Protein AF-A0ABC8LZC1-F1 (afdb_monomer)

Sequence (116 aa):
MNYGGPVSISAYGDTNLIPHPVQQALSSTGVGLHHVPAGVKDASDKKILVDMLLWAVDNPAPANFMLISVDRDFSNALHQLSMRRYTILLAQPPRASAPLVAAAKNVWPSIWWSSY

Solvent-accessible surface area (backbone atoms only — not comparable to full-atom values): 7280 Å² total; per-residue (Å²): 133,90,84,82,78,94,85,87,51,74,49,70,32,42,54,87,81,46,57,66,72,57,52,51,53,42,50,73,73,64,37,44,77,44,74,32,70,82,86,53,85,64,50,46,58,52,49,52,52,52,51,54,53,55,52,46,71,81,48,63,65,83,42,77,48,76,49,77,58,88,67,66,84,52,42,64,60,50,46,55,42,43,77,61,57,32,46,40,34,35,41,43,66,91,80,68,58,72,69,51,61,72,58,34,82,48,73,50,77,74,91,74,77,84,80,131

Foldseek 3Di:
DDDDDDDAAEDFEACVPPDPVVVVVCVVVRYHYHHDDPPDPCRRVVVVLVVVVVVCVVPAPPEEDEDEDQDCVCLVVLQVVVVSNYAYEYEYEPPHDPSVVVSHPDYDHDPDDDDD

Organism: Eruca vesicaria subsp. sativa (NCBI:txid29727)

InterPro domains:
  IPR021139 NYN domain [PF01936] (4-106)
  IPR024768 Meiosis regulator and mRNA stability factor 1 [PTHR14379] (1-110)

Mean predicted aligned error: 9.13 Å

Nearest PDB structures (foldseek):
  6fdl-assembly2_B  TM=9.371E-01  e=3.483E-07  Homo sapiens
  5yaa-assembly4_D  TM=9.361E-01  e=6.723E-07  Mus musculus
  6fdl-assembly1_A  TM=9.220E-01  e=3.050E-05  Homo sapiens
  8stw-assembly1_F  TM=6.820E-01  e=7.648E-02  Homo sapiens
  7mfj-assembly1_BBB  TM=6.888E-01  e=2.051E-01  Tetranychus urticae

Structure (mmCIF, N/CA/C/O backbone):
data_AF-A0ABC8LZC1-F1
#
_entry.id   AF-A0ABC8LZC1-F1
#
loop_
_atom_site.group_PDB
_atom_site.id
_atom_site.type_symbol
_atom_site.label_atom_id
_atom_site.label_alt_id
_atom_site.label_comp_id
_atom_site.label_asym_id
_atom_site.label_entity_id
_atom_site.label_seq_id
_atom_site.pdbx_PDB_ins_code
_atom_site.Cartn_x
_atom_site.Cartn_y
_atom_site.Cartn_z
_atom_site.occupancy
_atom_site.B_iso_or_equiv
_atom_site.auth_seq_id
_atom_site.auth_comp_id
_atom_site.auth_asym_id
_atom_site.auth_atom_id
_atom_site.pdbx_PDB_model_num
ATOM 1 N N . MET A 1 1 ? 5.492 1.927 20.719 1.00 50.94 1 MET A N 1
ATOM 2 C CA . MET A 1 1 ? 4.172 1.755 20.076 1.00 50.94 1 MET A CA 1
ATOM 3 C C . MET A 1 1 ? 3.865 0.265 20.071 1.00 50.94 1 MET A C 1
ATOM 5 O O . MET A 1 1 ? 4.626 -0.461 19.451 1.00 50.94 1 MET A O 1
ATOM 9 N N . ASN A 1 2 ? 2.838 -0.196 20.791 1.00 55.16 2 ASN A N 1
ATOM 10 C CA . ASN A 1 2 ? 2.448 -1.615 20.834 1.00 55.16 2 ASN A CA 1
ATOM 11 C C . ASN A 1 2 ? 1.324 -1.864 19.823 1.00 55.16 2 ASN A C 1
ATOM 13 O O . ASN A 1 2 ? 0.161 -1.982 20.200 1.00 55.16 2 ASN A O 1
ATOM 17 N N . TYR A 1 3 ? 1.662 -1.871 18.533 1.00 64.31 3 TYR A N 1
ATOM 18 C CA . TYR A 1 3 ? 0.749 -2.398 17.521 1.00 64.31 3 TYR A CA 1
ATOM 19 C C . TYR A 1 3 ? 0.833 -3.926 17.571 1.00 64.31 3 TYR A C 1
ATOM 21 O O . TYR A 1 3 ? 1.926 -4.478 17.477 1.00 64.31 3 TYR A O 1
ATOM 29 N N . GLY A 1 4 ? -0.299 -4.596 17.771 1.00 68.50 4 GLY A N 1
ATOM 30 C CA . GLY A 1 4 ? -0.398 -6.055 17.821 1.00 68.50 4 GLY A CA 1
ATOM 31 C C . GLY A 1 4 ? -1.504 -6.551 16.896 1.00 68.50 4 GLY A C 1
ATOM 32 O O . GLY A 1 4 ? -2.427 -5.800 16.587 1.00 68.50 4 GLY A O 1
ATOM 33 N N . GLY A 1 5 ? -1.400 -7.804 16.458 1.00 78.88 5 GLY A N 1
ATOM 34 C CA . GLY A 1 5 ? -2.338 -8.424 15.523 1.00 78.88 5 GLY A CA 1
ATOM 35 C C . GLY A 1 5 ? -1.669 -8.892 14.226 1.00 78.88 5 GLY A C 1
ATOM 36 O O . GLY A 1 5 ? -0.475 -8.656 14.025 1.00 78.88 5 GLY A O 1
ATOM 37 N N . PRO A 1 6 ? -2.420 -9.594 13.362 1.00 82.81 6 PRO A N 1
ATOM 38 C CA . PRO A 1 6 ? -1.919 -10.056 12.075 1.00 82.81 6 PRO A CA 1
ATOM 39 C C . PRO A 1 6 ? -1.526 -8.869 11.188 1.00 82.81 6 PRO A C 1
ATOM 41 O O . PRO A 1 6 ? -2.234 -7.865 11.115 1.00 82.81 6 PRO A O 1
ATOM 44 N N . VAL A 1 7 ? -0.388 -8.996 10.507 1.00 86.38 7 VAL A N 1
ATOM 45 C CA . VAL A 1 7 ? 0.126 -7.992 9.569 1.00 86.38 7 VAL A CA 1
ATOM 46 C C . VAL A 1 7 ? 0.026 -8.554 8.158 1.00 86.38 7 VAL A C 1
ATOM 48 O O . VAL A 1 7 ? 0.413 -9.692 7.910 1.00 86.38 7 VAL A O 1
ATOM 51 N N . SER A 1 8 ? -0.491 -7.751 7.232 1.00 89.56 8 SER A N 1
ATOM 52 C CA . SER A 1 8 ? -0.496 -8.046 5.797 1.00 89.56 8 SER A CA 1
ATOM 53 C C . SER A 1 8 ? 0.356 -7.007 5.078 1.00 89.56 8 SER A C 1
ATOM 55 O O . SER A 1 8 ? 0.184 -5.810 5.303 1.00 89.56 8 SER A O 1
ATOM 57 N N . ILE A 1 9 ? 1.288 -7.462 4.240 1.00 92.00 9 ILE A N 1
ATOM 58 C CA . ILE A 1 9 ? 2.191 -6.597 3.476 1.00 92.00 9 ILE A CA 1
ATOM 59 C C . ILE A 1 9 ? 2.003 -6.919 1.998 1.00 92.00 9 ILE A C 1
ATOM 61 O O . ILE A 1 9 ? 2.200 -8.060 1.587 1.00 92.00 9 ILE A O 1
ATOM 65 N N . SER A 1 10 ? 1.666 -5.904 1.206 1.00 92.44 10 SER A N 1
ATOM 66 C CA . SER A 1 10 ? 1.487 -6.028 -0.240 1.00 92.44 10 SER A CA 1
ATOM 67 C C . SER A 1 10 ? 2.318 -4.981 -0.971 1.00 92.44 10 SER A C 1
ATOM 69 O O . SER A 1 10 ? 2.354 -3.818 -0.566 1.00 92.44 10 SER A O 1
ATOM 71 N N . ALA A 1 11 ? 2.961 -5.390 -2.060 1.00 91.19 11 ALA A N 1
ATOM 72 C CA . ALA A 1 11 ? 3.688 -4.513 -2.967 1.00 91.19 11 ALA A CA 1
ATOM 73 C C . ALA A 1 11 ? 3.068 -4.577 -4.365 1.00 91.19 11 ALA A C 1
ATOM 75 O O . ALA A 1 11 ? 2.638 -5.636 -4.819 1.00 91.19 11 ALA A O 1
ATOM 76 N N . TYR A 1 12 ? 3.037 -3.434 -5.044 1.00 91.50 12 TYR A N 1
ATOM 77 C CA . TYR A 1 12 ? 2.341 -3.256 -6.315 1.00 91.50 12 TYR A CA 1
ATOM 78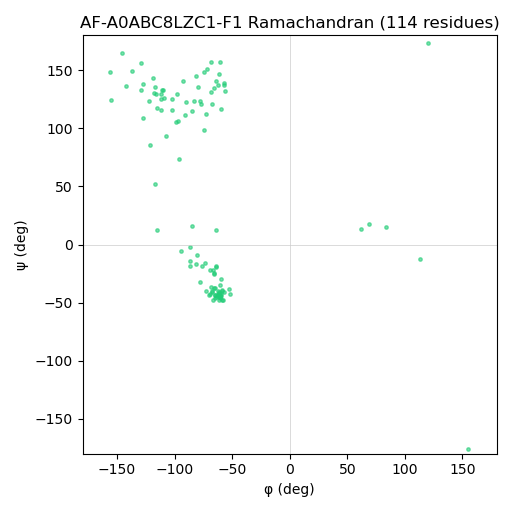 C C . TYR A 1 12 ? 3.293 -2.635 -7.324 1.00 91.50 12 TYR A C 1
ATOM 80 O O . TYR A 1 12 ? 3.961 -1.648 -7.019 1.00 91.50 12 TYR A O 1
ATOM 88 N N . GLY A 1 13 ? 3.339 -3.196 -8.526 1.00 88.88 13 GLY A N 1
ATOM 89 C CA . GLY A 1 13 ? 4.161 -2.670 -9.607 1.00 88.88 13 GLY A CA 1
ATOM 90 C C . GLY A 1 13 ? 4.533 -3.740 -10.616 1.00 88.88 13 GLY A C 1
ATOM 91 O O . GLY A 1 13 ? 4.102 -4.891 -10.522 1.00 88.88 13 GLY A O 1
ATOM 92 N N . ASP A 1 14 ? 5.345 -3.356 -11.591 1.00 89.06 14 ASP A N 1
ATOM 93 C CA . ASP A 1 14 ? 5.785 -4.282 -12.621 1.00 89.06 14 ASP A CA 1
ATOM 94 C C . ASP A 1 14 ? 6.834 -5.240 -12.048 1.00 89.06 14 ASP A C 1
ATOM 96 O O . ASP A 1 14 ? 8.018 -4.917 -11.931 1.00 89.06 14 ASP A O 1
ATOM 100 N N . THR A 1 15 ? 6.392 -6.441 -11.673 1.00 87.31 15 THR A N 1
ATOM 101 C CA . THR A 1 15 ? 7.289 -7.471 -11.137 1.00 87.31 15 THR A CA 1
ATOM 102 C C . THR A 1 15 ? 8.325 -7.941 -12.154 1.00 87.31 15 THR A C 1
ATOM 104 O O . THR A 1 15 ? 9.360 -8.446 -11.731 1.00 87.31 15 THR A O 1
ATOM 107 N N . ASN A 1 16 ? 8.134 -7.726 -13.463 1.00 87.81 16 ASN A N 1
ATOM 108 C CA . ASN A 1 16 ? 9.151 -8.068 -14.463 1.00 87.81 16 ASN A CA 1
ATOM 109 C C . ASN A 1 16 ? 10.405 -7.192 -14.325 1.00 87.81 16 ASN A C 1
ATOM 111 O O . ASN A 1 16 ? 11.483 -7.593 -14.759 1.00 87.81 16 ASN A O 1
ATOM 115 N N . LEU A 1 17 ? 10.284 -6.018 -13.695 1.00 87.19 17 LEU A N 1
ATOM 116 C CA . LEU A 1 17 ? 11.411 -5.131 -13.393 1.00 87.19 17 LEU A CA 1
ATOM 117 C C . LEU A 1 17 ? 12.185 -5.556 -12.135 1.00 87.19 17 LEU A C 1
ATOM 119 O O . LEU A 1 17 ? 13.245 -5.001 -11.846 1.00 87.19 17 LEU A O 1
ATOM 123 N N . ILE A 1 18 ? 11.677 -6.529 -11.375 1.00 85.56 18 ILE A N 1
ATOM 124 C CA . ILE A 1 18 ? 12.311 -7.035 -10.158 1.00 85.56 18 ILE A CA 1
ATOM 125 C C . ILE A 1 18 ? 13.092 -8.311 -10.510 1.00 85.56 18 ILE A C 1
ATOM 127 O O . ILE A 1 18 ? 12.518 -9.231 -11.092 1.00 85.56 18 ILE A O 1
ATOM 131 N N . PRO A 1 19 ? 14.376 -8.449 -10.131 1.00 88.00 19 PRO A N 1
ATOM 132 C CA . PRO A 1 19 ? 15.118 -9.686 -10.361 1.00 88.00 19 PRO A CA 1
ATOM 133 C C . PRO A 1 19 ? 14.436 -10.899 -9.714 1.00 88.00 19 PRO A C 1
ATOM 135 O O . PRO A 1 19 ? 13.998 -10.830 -8.565 1.00 88.00 19 PRO A O 1
ATOM 138 N N . HIS A 1 20 ? 14.402 -12.036 -10.412 1.00 88.00 20 HIS A N 1
ATOM 139 C CA . HIS A 1 20 ? 13.741 -13.258 -9.932 1.00 88.00 20 HIS A CA 1
ATOM 140 C C . HIS A 1 20 ? 14.168 -13.700 -8.514 1.00 88.00 20 HIS A C 1
ATOM 142 O O . HIS A 1 20 ? 13.286 -14.011 -7.712 1.00 88.00 20 HIS A O 1
ATOM 148 N N . PRO A 1 21 ? 15.464 -13.659 -8.127 1.00 84.56 21 PRO A N 1
ATOM 149 C CA . PRO A 1 21 ? 15.864 -14.001 -6.759 1.00 84.56 21 PRO A CA 1
ATOM 150 C C . PRO A 1 21 ? 15.235 -13.085 -5.699 1.00 84.56 21 PRO A C 1
ATOM 152 O O . PRO A 1 21 ? 14.881 -13.538 -4.614 1.00 84.56 21 PRO A O 1
ATOM 155 N N . VAL A 1 22 ? 15.048 -11.801 -6.022 1.00 83.31 22 VAL A N 1
ATOM 156 C CA . VAL A 1 22 ? 14.413 -10.820 -5.131 1.00 83.31 22 VAL A CA 1
ATOM 157 C C . VAL A 1 22 ? 12.907 -11.073 -5.049 1.00 83.31 22 VAL A C 1
ATOM 159 O O . VAL A 1 22 ? 12.348 -11.033 -3.958 1.00 83.31 22 VAL A O 1
ATOM 162 N N . GLN A 1 23 ? 12.252 -11.409 -6.165 1.00 84.62 23 GLN A N 1
ATOM 163 C CA . GLN A 1 23 ? 10.835 -11.794 -6.161 1.00 84.62 23 GLN A CA 1
ATOM 164 C C . GLN A 1 23 ? 10.581 -13.038 -5.297 1.00 84.62 23 GLN A C 1
ATOM 166 O O . GLN A 1 23 ? 9.632 -13.066 -4.511 1.00 84.62 23 GLN A O 1
ATOM 171 N N . GLN A 1 24 ? 11.446 -14.052 -5.405 1.00 85.19 24 GLN A N 1
ATOM 172 C CA . GLN A 1 24 ? 11.372 -15.260 -4.579 1.00 85.19 24 GLN A CA 1
ATOM 173 C C . GLN A 1 24 ? 11.587 -14.944 -3.098 1.00 85.19 24 GLN A C 1
ATOM 175 O O . GLN A 1 24 ? 10.817 -15.411 -2.261 1.00 85.19 24 GLN A O 1
ATOM 180 N N . ALA A 1 25 ? 12.585 -14.117 -2.777 1.00 84.12 25 ALA A N 1
ATOM 181 C CA . ALA A 1 25 ? 12.838 -13.685 -1.407 1.00 84.12 25 ALA A CA 1
ATOM 182 C C . ALA A 1 25 ? 11.622 -12.952 -0.813 1.00 84.12 25 ALA A C 1
ATOM 184 O O . ALA A 1 25 ? 11.169 -13.315 0.268 1.00 84.12 25 ALA A O 1
ATOM 185 N N . LEU A 1 26 ? 11.033 -11.997 -1.540 1.00 82.56 26 LEU A N 1
ATOM 186 C CA . LEU A 1 26 ? 9.826 -11.276 -1.111 1.00 82.56 26 LEU A CA 1
ATOM 187 C C . LEU A 1 26 ? 8.622 -12.211 -0.928 1.00 82.56 26 LEU A C 1
ATOM 189 O O . LEU A 1 26 ? 7.900 -12.115 0.060 1.00 82.56 26 LEU A O 1
ATOM 193 N N . SER A 1 27 ? 8.434 -13.164 -1.839 1.00 82.38 27 SER A N 1
ATOM 194 C CA . SER A 1 27 ? 7.349 -14.145 -1.717 1.00 82.38 27 SER A CA 1
ATOM 195 C C . SER A 1 27 ? 7.542 -15.044 -0.488 1.00 82.38 27 SER A C 1
ATOM 197 O O . SER A 1 27 ? 6.580 -15.365 0.206 1.00 82.38 27 SER A O 1
ATOM 199 N N . SER A 1 28 ? 8.790 -15.411 -0.171 1.00 86.12 28 SER A N 1
ATOM 200 C CA . SER A 1 28 ? 9.118 -16.261 0.983 1.00 86.12 28 SER A CA 1
ATOM 201 C C . SER A 1 28 ? 8.906 -15.583 2.340 1.00 86.12 28 SER A C 1
ATOM 203 O O . SER A 1 28 ? 8.711 -16.273 3.338 1.00 86.12 28 SER A O 1
ATOM 205 N N . THR A 1 29 ? 8.899 -14.246 2.392 1.00 86.62 29 THR A N 1
ATOM 206 C CA . THR A 1 29 ? 8.616 -13.487 3.621 1.00 86.62 29 THR A CA 1
ATOM 207 C C . THR A 1 29 ? 7.122 -13.244 3.846 1.00 86.62 29 THR A C 1
ATOM 209 O O . THR A 1 29 ? 6.751 -12.660 4.863 1.00 86.62 29 THR A O 1
ATOM 212 N N . GLY A 1 30 ? 6.261 -13.692 2.924 1.00 85.38 30 GLY A N 1
ATOM 213 C CA . GLY A 1 30 ? 4.817 -13.466 2.986 1.00 85.38 30 GLY A CA 1
ATOM 214 C C . GLY A 1 30 ? 4.373 -12.108 2.435 1.00 85.38 30 GLY A C 1
ATOM 215 O O . GLY A 1 30 ? 3.239 -11.703 2.684 1.00 85.38 30 GLY A O 1
ATOM 216 N N . VAL A 1 31 ? 5.233 -11.399 1.690 1.00 88.31 31 VAL A N 1
ATOM 217 C CA . VAL A 1 31 ? 4.841 -10.174 0.979 1.00 88.31 31 VAL A CA 1
ATOM 218 C C . VAL A 1 31 ? 4.064 -10.546 -0.284 1.00 88.31 31 VAL A C 1
ATOM 220 O O . VAL A 1 31 ? 4.582 -11.225 -1.170 1.00 88.31 31 VAL A O 1
ATOM 223 N N . GLY A 1 32 ? 2.825 -10.066 -0.393 1.00 89.88 32 GLY A N 1
ATOM 224 C CA . GLY A 1 32 ? 2.008 -10.227 -1.593 1.00 89.88 32 GLY A CA 1
ATOM 225 C C . GLY A 1 32 ? 2.517 -9.339 -2.727 1.00 89.88 32 GLY A C 1
ATOM 226 O O . GLY A 1 32 ? 2.423 -8.116 -2.647 1.00 89.88 32 GLY A O 1
ATOM 227 N N . LEU A 1 33 ? 3.059 -9.940 -3.788 1.00 89.88 33 LEU A N 1
ATOM 228 C CA . LEU A 1 33 ? 3.487 -9.220 -4.989 1.00 89.88 33 LEU A CA 1
ATOM 229 C C . LEU A 1 33 ? 2.341 -9.147 -6.002 1.00 89.88 33 LEU A C 1
ATOM 231 O O . LEU A 1 33 ? 1.963 -10.150 -6.605 1.00 89.88 33 LEU A O 1
ATOM 235 N N . HIS A 1 34 ? 1.807 -7.949 -6.218 1.00 91.38 34 HIS A N 1
ATOM 236 C CA . HIS A 1 34 ? 0.768 -7.688 -7.206 1.00 91.38 34 HIS A CA 1
ATOM 237 C C . HIS A 1 34 ? 1.393 -7.116 -8.477 1.00 91.38 34 HIS A C 1
ATOM 239 O O . HIS A 1 34 ? 1.790 -5.949 -8.524 1.00 91.38 34 HIS A O 1
ATOM 245 N N . HIS A 1 35 ? 1.465 -7.953 -9.514 1.00 88.81 35 HIS A N 1
ATOM 246 C CA . HIS A 1 35 ? 1.966 -7.546 -10.820 1.00 88.81 35 HIS A CA 1
ATOM 247 C C . HIS A 1 35 ? 1.022 -6.542 -11.487 1.00 88.81 35 HIS A C 1
ATOM 249 O O . HIS A 1 35 ? -0.146 -6.839 -11.746 1.00 88.81 35 HIS A O 1
ATOM 255 N N . VAL A 1 36 ? 1.555 -5.361 -11.788 1.00 88.25 36 VAL A N 1
ATOM 256 C CA . VAL A 1 36 ? 0.887 -4.310 -12.554 1.00 88.25 36 VAL A CA 1
ATOM 257 C C . VAL A 1 36 ? 1.826 -3.900 -13.692 1.00 88.25 36 VAL A C 1
ATOM 259 O O . VAL A 1 36 ? 2.855 -3.289 -13.406 1.00 88.25 36 VAL A O 1
ATOM 262 N N . PRO A 1 37 ? 1.516 -4.234 -14.960 1.00 82.88 37 PRO A N 1
ATOM 263 C CA . PRO A 1 37 ? 2.402 -3.961 -16.089 1.00 82.88 37 PRO A CA 1
ATOM 264 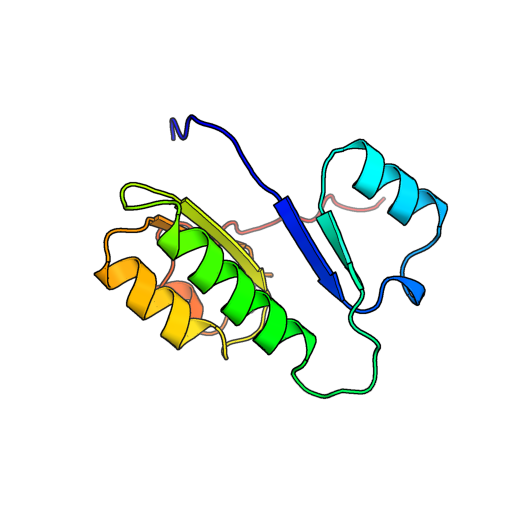C C . PRO A 1 37 ? 2.758 -2.477 -16.215 1.00 82.88 37 PRO A C 1
ATOM 266 O O . PRO A 1 37 ? 1.881 -1.609 -16.118 1.00 82.88 37 PRO A O 1
ATOM 269 N N . ALA A 1 38 ? 4.028 -2.180 -16.494 1.00 75.19 38 ALA A N 1
ATOM 270 C CA . ALA A 1 38 ? 4.443 -0.826 -16.825 1.00 75.19 38 ALA A CA 1
ATOM 271 C C . ALA A 1 38 ? 3.777 -0.360 -18.134 1.00 75.19 38 ALA A C 1
ATOM 273 O O . ALA A 1 38 ? 3.638 -1.120 -19.091 1.00 75.19 38 ALA A O 1
ATOM 274 N N . GLY A 1 39 ? 3.362 0.908 -18.183 1.00 74.06 39 GLY A N 1
ATOM 275 C CA . GLY A 1 39 ? 2.763 1.526 -19.375 1.00 74.06 39 GLY A CA 1
ATOM 276 C C . GLY A 1 39 ? 1.289 1.904 -19.235 1.00 74.06 39 GLY A C 1
ATOM 277 O O . GLY A 1 39 ? 0.793 2.696 -20.033 1.00 74.06 39 GLY A O 1
ATOM 278 N N . VAL A 1 40 ? 0.601 1.435 -18.189 1.00 76.12 40 VAL A N 1
ATOM 279 C CA . VAL A 1 40 ? -0.726 1.951 -17.830 1.00 76.12 40 VAL A CA 1
ATOM 280 C C . VAL A 1 40 ? -0.570 2.987 -16.725 1.00 76.12 40 VAL A C 1
ATOM 282 O O . VAL A 1 40 ? -0.294 2.655 -15.572 1.00 76.12 40 VAL A O 1
ATOM 285 N N . LYS A 1 41 ? -0.741 4.260 -17.089 1.00 77.88 41 LYS A N 1
ATOM 286 C CA . LYS A 1 41 ? -0.645 5.376 -16.146 1.00 77.88 41 LYS A CA 1
ATOM 287 C C . LYS A 1 41 ? -1.627 5.181 -14.976 1.00 77.88 41 LYS A C 1
ATOM 289 O O . LYS A 1 41 ? -2.803 4.867 -15.187 1.00 77.88 41 LYS A O 1
ATOM 294 N N . ASP A 1 42 ? -1.129 5.355 -13.756 1.00 82.25 42 ASP A N 1
ATOM 295 C CA . ASP A 1 42 ? -1.877 5.283 -12.492 1.00 82.25 42 ASP A CA 1
ATOM 296 C C . ASP A 1 42 ? -2.515 3.905 -12.187 1.00 82.25 42 ASP A C 1
ATOM 298 O O . ASP A 1 42 ? -3.390 3.794 -11.325 1.00 82.25 42 ASP A O 1
ATOM 302 N N . ALA A 1 43 ? -2.149 2.832 -12.906 1.00 86.88 43 ALA A N 1
ATOM 303 C CA . ALA A 1 43 ? -2.743 1.507 -12.691 1.00 86.88 43 ALA A CA 1
ATOM 304 C C . ALA A 1 43 ? -2.372 0.910 -11.330 1.00 86.88 43 ALA A C 1
ATOM 306 O O . ALA A 1 43 ? -3.230 0.339 -10.653 1.00 86.88 43 ALA A O 1
ATOM 307 N N . SER A 1 44 ? -1.111 1.068 -10.920 1.00 87.25 44 SER A N 1
ATOM 308 C CA . SER A 1 44 ? -0.637 0.645 -9.601 1.00 87.25 44 SER A CA 1
ATOM 309 C C . SER A 1 44 ? -1.369 1.401 -8.504 1.00 87.25 44 SER A C 1
ATOM 311 O O . SER A 1 44 ? -1.839 0.789 -7.549 1.00 87.25 44 SER A O 1
ATOM 313 N N . ASP A 1 45 ? -1.547 2.708 -8.682 1.00 89.00 45 ASP A N 1
ATOM 314 C CA . ASP A 1 45 ? -2.121 3.572 -7.654 1.00 89.00 45 ASP A CA 1
ATOM 315 C C . ASP A 1 45 ? -3.601 3.277 -7.449 1.00 89.00 45 ASP A C 1
ATOM 317 O O . ASP A 1 45 ? -4.062 3.106 -6.319 1.00 89.00 45 ASP A O 1
ATOM 321 N N . LYS A 1 46 ? -4.337 3.082 -8.547 1.00 90.31 46 LYS A N 1
ATOM 322 C CA . LYS A 1 46 ? -5.727 2.617 -8.502 1.00 90.31 46 LYS A CA 1
ATOM 323 C C . LYS A 1 46 ? -5.843 1.253 -7.832 1.00 90.31 46 LYS A C 1
ATOM 325 O O . LYS A 1 46 ? -6.748 1.065 -7.024 1.00 90.31 46 LYS A O 1
ATOM 330 N N . LYS A 1 47 ? -4.939 0.312 -8.127 1.00 91.81 47 LYS A N 1
ATOM 331 C CA . LYS A 1 47 ? -4.973 -1.016 -7.500 1.00 91.81 47 LYS A CA 1
ATOM 332 C C . LYS A 1 47 ? -4.725 -0.934 -5.995 1.00 91.81 47 LYS A C 1
ATOM 334 O O . LYS A 1 47 ? -5.475 -1.542 -5.239 1.00 91.81 47 LYS A O 1
ATOM 339 N N . ILE A 1 48 ? -3.746 -0.133 -5.570 1.00 92.94 48 ILE A N 1
ATOM 340 C CA . ILE A 1 48 ? -3.469 0.131 -4.152 1.00 92.94 48 ILE A CA 1
ATOM 341 C C . ILE A 1 48 ? -4.706 0.717 -3.464 1.00 92.94 48 ILE A C 1
ATOM 343 O O . ILE A 1 48 ? -5.090 0.246 -2.397 1.00 92.94 48 ILE A O 1
ATOM 347 N N . LEU A 1 49 ? -5.348 1.726 -4.064 1.00 91.88 49 LEU A N 1
ATOM 348 C CA . LEU A 1 49 ? -6.547 2.358 -3.502 1.00 91.88 49 LEU A CA 1
ATOM 349 C C . LEU A 1 49 ? -7.707 1.371 -3.346 1.00 91.88 49 LEU A C 1
ATOM 351 O O . LEU A 1 49 ? -8.357 1.347 -2.302 1.00 91.88 49 LEU A O 1
ATOM 355 N N . VAL A 1 50 ? -7.958 0.559 -4.374 1.00 92.62 50 VAL A N 1
ATOM 356 C CA . VAL A 1 50 ? -9.012 -0.462 -4.349 1.00 92.62 50 VAL A CA 1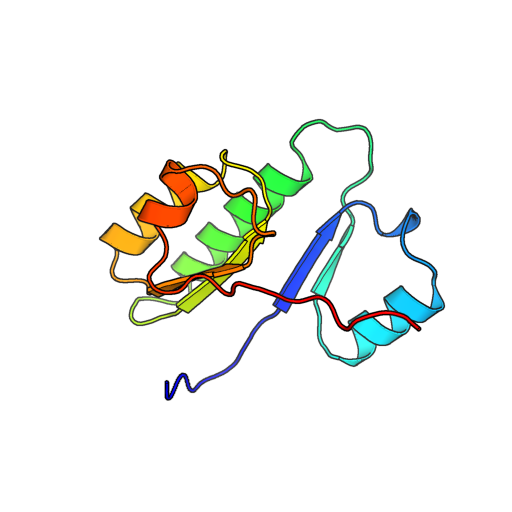
ATOM 357 C C . VAL A 1 50 ? -8.745 -1.480 -3.244 1.00 92.62 50 VAL A C 1
ATOM 359 O O . VAL A 1 50 ? -9.636 -1.739 -2.440 1.00 92.62 50 VAL A O 1
ATOM 362 N N . ASP A 1 51 ? -7.524 -2.000 -3.146 1.00 92.94 51 ASP A N 1
ATOM 363 C CA . ASP A 1 51 ? -7.188 -3.018 -2.147 1.00 92.94 51 ASP A CA 1
ATOM 364 C C . ASP A 1 51 ? -7.202 -2.453 -0.725 1.00 92.94 51 ASP A C 1
ATOM 366 O O . ASP A 1 51 ? -7.669 -3.118 0.196 1.00 92.94 51 ASP A O 1
ATOM 370 N N . MET A 1 52 ? -6.774 -1.201 -0.542 1.00 91.81 52 MET A N 1
ATOM 371 C CA . MET A 1 52 ? -6.859 -0.499 0.739 1.00 91.81 52 MET A CA 1
ATOM 372 C C . MET A 1 52 ? -8.312 -0.364 1.214 1.00 91.81 52 MET A C 1
ATOM 374 O O . MET A 1 52 ? -8.608 -0.612 2.383 1.00 91.81 52 MET A O 1
ATOM 378 N N . LEU A 1 53 ? -9.226 0.012 0.314 1.00 90.56 53 LEU A N 1
ATOM 379 C CA . LEU A 1 53 ? -10.647 0.149 0.635 1.00 90.56 53 LEU A CA 1
ATOM 380 C C . LEU A 1 53 ? -11.309 -1.206 0.887 1.00 90.56 53 LEU A C 1
ATOM 382 O O . LEU A 1 53 ? -12.056 -1.324 1.853 1.00 90.56 53 LEU A O 1
ATOM 386 N N . LEU A 1 54 ? -11.022 -2.218 0.063 1.00 92.25 54 LEU A N 1
ATOM 387 C CA . LEU A 1 54 ? -11.533 -3.576 0.262 1.00 92.25 54 LEU A CA 1
ATOM 388 C C . LEU A 1 54 ? -11.071 -4.147 1.601 1.00 92.25 54 LEU A C 1
ATOM 390 O O . LEU A 1 54 ? -11.890 -4.632 2.372 1.00 92.25 54 LEU A O 1
ATOM 394 N N . TRP A 1 55 ? -9.790 -3.995 1.937 1.00 92.06 55 TRP A N 1
ATOM 395 C CA . TRP A 1 55 ? -9.281 -4.421 3.237 1.00 92.06 55 TRP A CA 1
ATOM 396 C C . TRP A 1 55 ? -10.002 -3.715 4.394 1.00 92.06 55 TRP A C 1
ATOM 398 O O . TRP A 1 55 ? -10.312 -4.348 5.402 1.00 92.06 55 TRP A O 1
ATOM 408 N N . ALA A 1 56 ? -10.321 -2.422 4.254 1.00 91.50 56 ALA A N 1
ATOM 409 C CA . ALA A 1 56 ? -11.046 -1.666 5.276 1.00 91.50 56 ALA A CA 1
ATOM 410 C C . ALA A 1 56 ? -12.494 -2.149 5.487 1.00 91.50 56 ALA A C 1
ATOM 412 O O . ALA A 1 56 ? -13.034 -1.950 6.574 1.00 91.50 56 ALA A O 1
ATOM 413 N N . VAL A 1 57 ? -13.124 -2.769 4.480 1.00 90.38 57 VAL A N 1
ATOM 414 C CA . VAL A 1 57 ? -14.475 -3.349 4.610 1.00 90.38 57 VAL A CA 1
ATOM 415 C C . VAL A 1 57 ? -14.468 -4.505 5.608 1.00 90.38 57 VAL A C 1
ATOM 417 O O . VAL A 1 57 ? -15.342 -4.566 6.470 1.00 90.38 57 VAL A O 1
ATOM 420 N N . ASP A 1 58 ? -13.458 -5.369 5.530 1.00 90.75 58 ASP A N 1
ATOM 421 C CA . ASP A 1 58 ? -13.361 -6.563 6.375 1.00 90.75 58 ASP A CA 1
ATOM 422 C C . ASP A 1 58 ? -12.689 -6.288 7.732 1.00 90.75 58 ASP A C 1
ATOM 424 O O . ASP A 1 58 ? -12.845 -7.059 8.679 1.00 90.75 58 ASP A O 1
ATOM 428 N N . ASN A 1 59 ? -11.952 -5.179 7.851 1.00 90.25 59 ASN A N 1
ATOM 429 C CA . ASN A 1 59 ? -11.156 -4.836 9.031 1.00 90.25 59 ASN A CA 1
ATOM 430 C C . ASN A 1 59 ? -11.603 -3.478 9.606 1.00 90.25 59 ASN A C 1
ATOM 432 O O . ASN A 1 59 ? -11.023 -2.440 9.261 1.00 90.25 59 ASN A O 1
ATOM 436 N N . PRO A 1 60 ? -12.637 -3.444 10.473 1.00 87.81 60 PRO A N 1
ATOM 437 C CA . PRO A 1 60 ? -13.135 -2.206 11.066 1.00 87.81 60 PRO A CA 1
ATOM 438 C C . PRO A 1 60 ? -12.127 -1.591 12.049 1.00 87.81 60 PRO A C 1
ATOM 440 O O . PRO A 1 60 ? -11.278 -2.272 12.623 1.00 87.81 60 PRO A O 1
ATOM 443 N N . ALA A 1 61 ? -12.239 -0.281 12.280 1.00 86.44 61 ALA A N 1
ATOM 444 C CA . ALA A 1 61 ? -11.415 0.411 13.267 1.00 86.44 61 ALA A CA 1
ATOM 445 C C . ALA A 1 61 ? -11.640 -0.138 14.700 1.00 86.44 61 ALA A C 1
ATOM 447 O O . ALA A 1 61 ? -12.776 -0.471 15.049 1.00 86.44 61 ALA A O 1
ATOM 448 N N . PRO A 1 62 ? -10.604 -0.167 15.566 1.00 87.00 62 PRO A N 1
ATOM 449 C CA . PRO A 1 62 ? -9.270 0.403 15.367 1.00 87.00 62 PRO A CA 1
ATOM 450 C C . PRO A 1 62 ? -8.325 -0.519 14.577 1.00 87.00 62 PRO A C 1
ATOM 452 O O . PRO A 1 62 ? -8.020 -1.627 15.008 1.00 87.00 62 PRO A O 1
ATOM 455 N N . ALA A 1 63 ? -7.786 -0.016 13.463 1.00 90.62 63 ALA A N 1
ATOM 456 C CA . ALA A 1 63 ? -6.764 -0.701 12.674 1.00 90.62 63 ALA A CA 1
ATOM 457 C C . ALA A 1 63 ? -5.768 0.298 12.058 1.00 90.62 63 ALA A C 1
ATOM 459 O O . ALA A 1 63 ? -6.010 1.513 12.046 1.00 90.62 63 ALA A O 1
ATOM 460 N N . ASN A 1 64 ? -4.629 -0.207 11.581 1.00 90.69 64 ASN A N 1
ATOM 461 C CA . ASN A 1 64 ? -3.518 0.618 11.107 1.00 90.69 64 ASN A CA 1
ATOM 462 C C . ASN A 1 64 ? -3.268 0.386 9.619 1.00 90.69 64 ASN A C 1
ATOM 464 O O . ASN A 1 64 ? -3.169 -0.758 9.186 1.00 90.69 64 ASN A O 1
ATOM 468 N N . PHE A 1 65 ? -3.076 1.470 8.877 1.00 91.75 65 PHE A N 1
ATOM 469 C CA . PHE A 1 65 ? -2.553 1.428 7.519 1.00 91.75 65 PHE A CA 1
ATOM 470 C C . PHE A 1 65 ? -1.155 2.026 7.495 1.00 91.75 65 PHE A C 1
ATOM 472 O O . PHE A 1 65 ? -0.936 3.114 8.027 1.00 91.75 65 PHE A O 1
ATOM 479 N N . MET A 1 66 ? -0.224 1.337 6.840 1.00 91.25 66 MET A N 1
ATOM 480 C CA . MET A 1 66 ? 1.082 1.884 6.498 1.00 91.25 66 MET A CA 1
ATOM 481 C C . MET A 1 66 ? 1.193 1.973 4.983 1.00 91.25 66 MET A C 1
ATOM 483 O O . MET A 1 66 ? 1.148 0.950 4.305 1.00 91.25 66 MET A O 1
ATOM 487 N N . LEU A 1 67 ? 1.339 3.188 4.458 1.00 90.75 67 LEU A N 1
ATOM 488 C CA . LEU A 1 67 ? 1.570 3.408 3.035 1.00 90.75 67 LEU A CA 1
ATOM 489 C C . LEU A 1 67 ? 3.010 3.883 2.814 1.00 90.75 67 LEU A C 1
ATOM 491 O O . LEU A 1 67 ? 3.461 4.870 3.400 1.00 90.75 67 LEU A O 1
ATOM 495 N N . ILE A 1 68 ? 3.718 3.166 1.942 1.00 88.38 68 ILE A N 1
ATOM 496 C CA . ILE A 1 68 ? 5.042 3.535 1.443 1.00 88.38 68 ILE A CA 1
ATOM 497 C C . ILE A 1 68 ? 4.860 3.984 -0.005 1.00 88.38 68 ILE A C 1
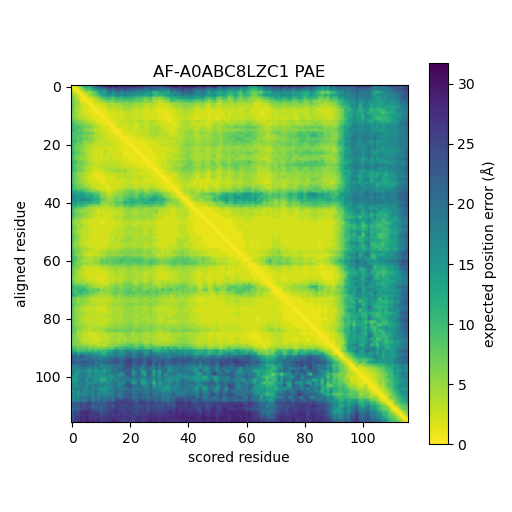ATOM 499 O O . ILE A 1 68 ? 4.802 3.167 -0.917 1.00 88.38 68 ILE A O 1
ATOM 503 N N . SER A 1 69 ? 4.691 5.285 -0.210 1.00 84.25 69 SER A N 1
ATOM 504 C CA . SER A 1 69 ? 4.516 5.880 -1.537 1.00 84.25 69 SER A CA 1
ATOM 505 C C . SER A 1 69 ? 4.924 7.344 -1.498 1.00 84.25 69 SER A C 1
ATOM 507 O O . SER A 1 69 ? 4.758 7.994 -0.471 1.00 84.25 69 SER A O 1
ATOM 509 N N . VAL A 1 70 ? 5.441 7.879 -2.603 1.00 78.75 70 VAL A N 1
ATOM 510 C CA . VAL A 1 70 ? 5.719 9.319 -2.774 1.00 78.75 70 VAL A CA 1
ATOM 511 C C . VAL A 1 70 ? 4.577 10.071 -3.452 1.00 78.75 70 VAL A C 1
ATOM 513 O O . VAL A 1 70 ? 4.631 11.297 -3.559 1.00 78.75 70 VAL A O 1
ATOM 516 N N . ASP A 1 71 ? 3.552 9.351 -3.904 1.00 80.62 71 ASP A N 1
ATOM 517 C CA . ASP A 1 71 ? 2.466 9.928 -4.678 1.00 80.62 71 ASP A CA 1
ATOM 518 C C . ASP A 1 71 ? 1.444 10.637 -3.778 1.00 80.62 71 ASP A C 1
ATOM 520 O O . ASP A 1 71 ? 1.033 10.131 -2.730 1.00 80.62 71 ASP A O 1
ATOM 524 N N . ARG A 1 72 ? 1.030 11.835 -4.190 1.00 79.81 72 ARG A N 1
ATOM 525 C CA . ARG A 1 72 ? 0.051 12.649 -3.463 1.00 79.81 72 ARG A CA 1
ATOM 526 C C . ARG A 1 72 ? -1.375 12.215 -3.748 1.00 79.81 72 ARG A C 1
ATOM 528 O O . ARG A 1 72 ? -2.248 12.570 -2.956 1.00 79.81 72 ARG A O 1
ATOM 535 N N . ASP A 1 73 ? -1.614 11.445 -4.801 1.00 85.56 73 ASP A N 1
ATOM 536 C CA . ASP A 1 73 ? -2.956 11.031 -5.207 1.00 85.56 73 ASP A CA 1
ATOM 537 C C . ASP A 1 73 ? -3.640 10.146 -4.148 1.00 85.56 73 ASP A C 1
ATOM 539 O O . ASP A 1 73 ? -4.868 10.102 -4.048 1.00 85.56 73 ASP A O 1
ATOM 543 N N . PHE A 1 74 ? -2.863 9.559 -3.231 1.00 87.62 74 PHE A N 1
ATOM 544 C CA . PHE A 1 74 ? -3.378 8.830 -2.069 1.00 87.62 74 PHE A CA 1
ATOM 545 C C . PHE A 1 74 ? -3.957 9.722 -0.959 1.00 87.62 74 PHE A C 1
ATOM 547 O O . PHE A 1 74 ? -4.685 9.225 -0.098 1.00 87.62 74 PHE A O 1
ATOM 554 N N . SER A 1 75 ? -3.673 11.030 -0.950 1.00 88.44 75 SER A N 1
ATOM 555 C CA . SER A 1 75 ? -3.982 11.921 0.184 1.00 88.44 75 SER A CA 1
ATOM 556 C C . SER A 1 75 ? -5.465 11.916 0.555 1.00 88.44 75 SER A C 1
ATOM 558 O O . SER A 1 75 ? -5.808 11.882 1.736 1.00 88.44 75 SER A O 1
ATOM 560 N N . ASN A 1 76 ? -6.354 11.910 -0.445 1.00 89.31 76 ASN A N 1
ATOM 561 C CA . ASN A 1 76 ? -7.794 11.907 -0.199 1.00 89.31 76 ASN A CA 1
ATOM 562 C C . ASN A 1 76 ? -8.243 10.608 0.491 1.00 89.31 76 ASN A C 1
ATOM 564 O O . ASN A 1 76 ? -8.948 10.657 1.494 1.00 89.31 76 ASN A O 1
ATOM 568 N N . ALA A 1 77 ? -7.791 9.446 0.012 1.00 89.69 77 ALA A N 1
ATOM 569 C CA . ALA A 1 77 ? -8.151 8.159 0.607 1.00 89.69 77 ALA A CA 1
ATOM 570 C C . ALA A 1 77 ? -7.641 8.031 2.050 1.00 89.69 77 ALA A C 1
ATOM 572 O O . ALA A 1 77 ? -8.393 7.640 2.944 1.00 89.69 77 ALA A O 1
ATOM 573 N N . LEU A 1 78 ? -6.396 8.445 2.300 1.00 91.31 78 LEU A N 1
ATOM 574 C CA . LEU A 1 78 ? -5.814 8.450 3.643 1.00 91.31 78 LEU A CA 1
ATOM 575 C C . LEU A 1 78 ? -6.581 9.371 4.596 1.00 91.31 78 LEU A C 1
ATOM 577 O O . LEU A 1 78 ? -6.829 9.003 5.745 1.00 91.31 78 LEU A O 1
ATOM 581 N N . HIS A 1 79 ? -7.002 10.544 4.117 1.00 89.88 79 HIS A N 1
ATOM 582 C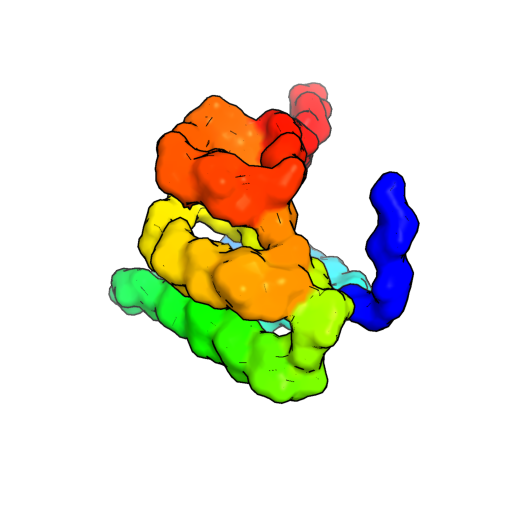 CA . HIS A 1 79 ? -7.827 11.457 4.898 1.00 89.88 79 HIS A CA 1
ATOM 583 C C . HIS A 1 79 ? -9.175 10.823 5.277 1.00 89.88 79 HIS A C 1
ATOM 585 O O . HIS A 1 79 ? -9.563 10.862 6.445 1.00 89.88 79 HIS A O 1
ATOM 591 N N . GLN A 1 80 ? -9.855 10.163 4.332 1.00 91.00 80 GLN A N 1
ATOM 592 C CA . GLN A 1 80 ? -11.123 9.474 4.602 1.00 91.00 80 GLN A CA 1
ATOM 593 C C . GLN A 1 80 ? -10.970 8.333 5.620 1.00 91.00 80 GLN A C 1
ATOM 595 O O . GLN A 1 80 ? -11.817 8.165 6.498 1.00 91.00 80 GLN A O 1
ATOM 600 N N . LEU A 1 81 ? -9.880 7.565 5.549 1.00 91.25 81 LEU A N 1
ATOM 601 C CA . LEU A 1 81 ? -9.592 6.507 6.521 1.00 91.25 81 LEU A CA 1
ATOM 602 C C . LEU A 1 81 ? -9.272 7.079 7.909 1.00 91.25 81 LEU A C 1
ATOM 604 O O . LEU A 1 81 ? -9.765 6.571 8.916 1.00 91.25 81 LEU A O 1
ATOM 608 N N . SER A 1 82 ? -8.527 8.182 7.980 1.00 90.56 82 SER A N 1
ATOM 609 C CA . SER A 1 82 ? -8.266 8.889 9.240 1.00 90.56 82 SER A CA 1
ATOM 610 C C . SER A 1 82 ? -9.566 9.365 9.907 1.00 90.56 82 SER A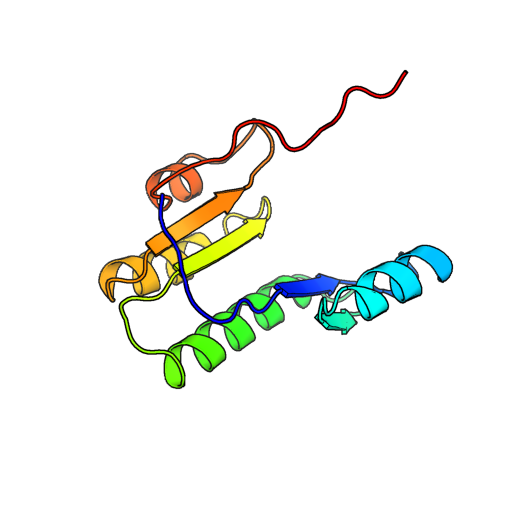 C 1
ATOM 612 O O . SER A 1 82 ? -9.792 9.120 11.095 1.00 90.56 82 SER A O 1
ATOM 614 N N . MET A 1 83 ? -10.492 9.936 9.125 1.00 91.50 83 MET A N 1
ATOM 615 C CA . MET A 1 83 ? -11.828 10.331 9.599 1.00 91.50 83 MET A CA 1
ATOM 616 C C . MET A 1 83 ? -12.637 9.141 10.140 1.00 91.50 83 MET A C 1
ATOM 618 O O . MET A 1 83 ? -13.426 9.293 11.072 1.00 91.50 83 MET A O 1
ATOM 622 N N . ARG A 1 84 ? -12.394 7.933 9.616 1.00 90.44 84 ARG A N 1
ATOM 623 C CA . ARG A 1 84 ? -12.978 6.666 10.087 1.00 90.44 84 ARG A CA 1
ATOM 624 C C . ARG A 1 84 ? -12.218 6.024 11.256 1.00 90.44 84 ARG A C 1
ATOM 626 O O . ARG A 1 84 ? -12.462 4.863 11.561 1.00 90.44 84 ARG A O 1
ATOM 633 N N . ARG A 1 85 ? -11.346 6.772 11.944 1.00 90.94 85 ARG A N 1
ATOM 634 C CA . ARG A 1 85 ? -10.575 6.340 13.130 1.00 90.94 85 ARG A CA 1
ATOM 635 C C . ARG A 1 85 ? -9.485 5.294 12.858 1.00 90.94 85 ARG A C 1
ATOM 637 O O . ARG A 1 85 ? -8.999 4.677 13.807 1.00 90.94 85 ARG A O 1
ATOM 644 N N . TYR A 1 86 ? -9.056 5.115 11.610 1.00 92.62 86 TYR A N 1
ATOM 645 C CA . TYR A 1 86 ? -7.849 4.336 11.320 1.00 92.62 86 TYR A CA 1
ATOM 646 C C . TYR A 1 86 ? -6.595 5.134 11.691 1.00 92.62 86 TYR A C 1
ATOM 648 O O . TYR A 1 86 ? -6.561 6.360 11.582 1.00 92.62 86 TYR A O 1
ATOM 656 N N . THR A 1 87 ? -5.534 4.440 12.103 1.00 90.38 87 THR A N 1
ATOM 657 C CA . THR A 1 87 ? -4.217 5.067 12.272 1.00 90.38 87 THR A CA 1
ATOM 658 C C . THR A 1 87 ? -3.440 4.973 10.967 1.00 90.38 87 THR A C 1
ATOM 660 O O . 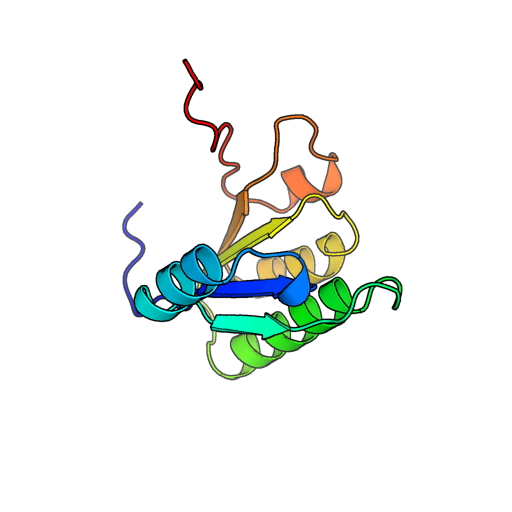THR A 1 87 ? -3.204 3.876 10.467 1.00 90.38 87 THR A O 1
ATOM 663 N N . ILE A 1 88 ? -3.013 6.119 10.437 1.00 90.06 88 ILE A N 1
ATOM 664 C CA . ILE A 1 88 ? -2.247 6.198 9.192 1.00 90.06 88 ILE A CA 1
ATOM 665 C C . ILE A 1 88 ? -0.762 6.426 9.497 1.00 90.06 88 ILE A C 1
ATOM 667 O O . ILE A 1 88 ? -0.391 7.383 10.188 1.00 90.06 88 ILE A O 1
ATOM 671 N N . LEU A 1 89 ? 0.084 5.545 8.968 1.00 88.38 89 LEU A N 1
ATOM 672 C CA . LEU A 1 89 ? 1.542 5.617 8.994 1.00 88.38 89 LEU A CA 1
ATOM 673 C C . LEU A 1 89 ? 2.041 5.859 7.566 1.00 88.38 89 LEU A C 1
ATOM 675 O O . LEU A 1 89 ? 1.652 5.142 6.645 1.00 88.38 89 LEU A O 1
ATOM 679 N N . LEU A 1 90 ? 2.909 6.852 7.376 1.00 84.12 90 LEU A N 1
ATOM 680 C CA . LEU A 1 90 ? 3.524 7.120 6.076 1.00 84.12 90 LEU A CA 1
ATOM 681 C C . LEU A 1 90 ? 5.034 6.957 6.158 1.00 84.12 90 LEU A C 1
ATOM 683 O O . LEU A 1 90 ? 5.690 7.535 7.026 1.00 84.12 90 LEU A O 1
ATOM 687 N N . ALA A 1 91 ? 5.588 6.194 5.219 1.00 78.12 91 ALA A N 1
ATOM 688 C CA . ALA A 1 91 ? 7.024 6.152 4.987 1.00 78.12 91 ALA A CA 1
ATOM 689 C C . ALA A 1 91 ? 7.314 6.797 3.630 1.00 78.12 91 ALA A C 1
ATOM 691 O O . ALA A 1 91 ? 6.864 6.313 2.592 1.00 78.12 91 ALA A O 1
ATOM 692 N N . GLN A 1 92 ? 8.037 7.917 3.649 1.00 64.31 92 GLN A N 1
ATOM 693 C CA . GLN A 1 92 ? 8.391 8.686 2.456 1.00 64.31 92 GLN A CA 1
ATOM 694 C C . GLN A 1 92 ? 9.863 9.124 2.534 1.00 64.31 92 GLN A C 1
ATOM 696 O O . GLN A 1 92 ? 10.363 9.362 3.634 1.00 64.31 92 GLN A O 1
ATOM 701 N N . PRO A 1 93 ? 10.572 9.275 1.398 1.00 57.25 93 PRO A N 1
ATOM 702 C CA . PRO A 1 93 ? 11.872 9.937 1.365 1.00 57.25 93 PRO A CA 1
ATOM 703 C C . PRO A 1 93 ? 11.743 11.402 1.836 1.00 57.25 93 PRO A C 1
ATOM 705 O O . PRO A 1 93 ? 10.671 11.991 1.684 1.00 57.25 93 PRO A O 1
ATOM 708 N N . PRO A 1 94 ? 12.823 12.043 2.322 1.00 56.06 94 PRO A N 1
ATOM 709 C CA . PRO A 1 94 ? 12.807 13.369 2.966 1.00 56.06 94 PRO A CA 1
ATOM 710 C C . PRO A 1 94 ? 12.370 14.573 2.094 1.00 56.06 94 PRO A C 1
ATOM 712 O O . PRO A 1 94 ? 12.519 15.720 2.504 1.00 56.06 94 PRO A O 1
ATOM 715 N N . ARG A 1 95 ? 11.789 14.353 0.908 1.00 54.69 95 ARG A N 1
ATOM 716 C CA . ARG A 1 95 ? 11.135 15.374 0.067 1.00 54.69 95 ARG A CA 1
ATOM 717 C C . ARG A 1 95 ? 9.638 15.084 -0.101 1.00 54.69 95 ARG A C 1
ATOM 719 O O . ARG A 1 95 ? 9.128 15.009 -1.216 1.00 54.69 95 ARG A O 1
ATOM 726 N N . ALA A 1 96 ? 8.945 14.885 1.014 1.00 57.22 96 ALA A N 1
ATOM 727 C CA . ALA A 1 96 ? 7.502 14.673 1.041 1.00 57.22 96 ALA A CA 1
ATOM 728 C C . ALA A 1 96 ? 6.716 15.962 0.735 1.00 57.22 96 ALA A C 1
ATOM 730 O O . ALA A 1 96 ? 7.156 17.071 1.043 1.00 57.22 96 ALA A O 1
ATOM 731 N N . SER A 1 97 ? 5.523 15.816 0.153 1.00 58.25 97 SER A N 1
ATOM 732 C CA . SER A 1 97 ? 4.601 16.940 -0.051 1.00 58.25 97 SER A CA 1
ATOM 733 C C . SER A 1 97 ? 3.806 17.251 1.226 1.00 58.25 97 SER A C 1
ATOM 735 O O . SER A 1 97 ? 3.428 16.339 1.961 1.00 58.25 97 SER A O 1
ATOM 737 N N . ALA A 1 98 ? 3.513 18.532 1.479 1.00 63.19 98 ALA A N 1
ATOM 738 C CA . ALA A 1 98 ? 2.821 18.981 2.694 1.00 63.19 98 ALA A CA 1
ATOM 739 C C . ALA A 1 98 ? 1.476 18.268 3.003 1.00 63.19 98 ALA A C 1
ATOM 741 O O . ALA A 1 98 ? 1.242 17.970 4.175 1.00 63.19 98 ALA A O 1
ATOM 742 N N . PRO A 1 99 ? 0.613 17.928 2.016 1.00 64.31 99 PRO A N 1
ATOM 743 C CA . PRO A 1 99 ? -0.658 17.241 2.285 1.00 64.31 99 PRO A CA 1
ATOM 744 C C . PRO A 1 99 ? -0.493 15.818 2.830 1.00 64.31 99 PRO A C 1
ATOM 746 O O . PRO A 1 99 ? -1.243 15.404 3.710 1.00 64.31 99 PRO A O 1
ATOM 749 N N . LEU A 1 100 ? 0.507 15.081 2.337 1.00 56.28 100 LEU A N 1
ATOM 750 C CA . LEU A 1 100 ? 0.805 13.720 2.789 1.00 56.28 100 LEU A CA 1
ATOM 751 C C . LEU A 1 100 ? 1.289 13.729 4.239 1.00 56.28 100 LEU A C 1
ATOM 753 O O . LEU 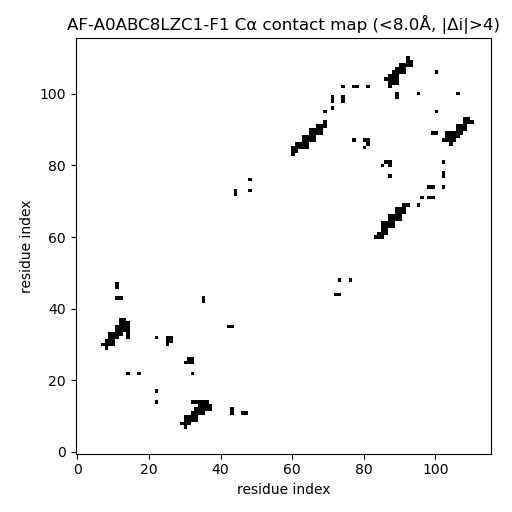A 1 100 ? 0.761 12.998 5.070 1.00 56.28 100 LEU A O 1
ATOM 757 N N . VAL A 1 101 ? 2.232 14.618 4.563 1.00 62.53 101 VAL A N 1
ATOM 758 C CA . VAL A 1 101 ? 2.758 14.762 5.930 1.00 62.53 101 VAL A CA 1
ATOM 759 C C . VAL A 1 101 ? 1.640 15.097 6.920 1.00 62.53 101 VAL A C 1
ATOM 761 O O . VAL A 1 101 ? 1.602 14.526 8.005 1.00 62.53 101 VAL A O 1
ATOM 764 N N . ALA A 1 102 ? 0.696 15.958 6.532 1.00 67.25 102 ALA A N 1
ATOM 765 C CA . ALA A 1 102 ? -0.433 16.336 7.381 1.00 67.25 102 ALA A CA 1
ATOM 766 C C . ALA A 1 102 ? -1.407 15.176 7.677 1.00 67.25 102 ALA A C 1
ATOM 768 O O . ALA A 1 102 ? -2.097 15.207 8.694 1.00 67.25 102 ALA A O 1
ATOM 769 N N . ALA A 1 103 ? -1.471 14.156 6.814 1.00 66.69 103 ALA A N 1
ATOM 770 C CA . ALA A 1 103 ? -2.359 13.005 6.985 1.00 66.69 103 ALA A CA 1
ATOM 771 C C . ALA A 1 103 ? -1.758 11.877 7.851 1.00 66.69 103 ALA A C 1
ATOM 773 O O . ALA A 1 103 ? -2.493 10.983 8.278 1.00 66.69 103 ALA A O 1
ATOM 774 N N . ALA A 1 104 ? -0.448 11.891 8.117 1.00 64.81 104 ALA A N 1
ATOM 775 C CA . ALA A 1 104 ? 0.231 10.849 8.886 1.00 64.81 104 ALA A CA 1
ATOM 776 C C . ALA A 1 104 ? 0.328 11.164 10.379 1.00 64.81 104 ALA A C 1
ATOM 778 O O . ALA A 1 104 ? 0.668 12.270 10.788 1.00 64.81 104 ALA A O 1
ATOM 779 N N . LYS A 1 105 ? 0.137 10.131 11.209 1.00 64.88 105 LYS A N 1
ATOM 780 C CA . LYS A 1 105 ? 0.380 10.218 12.656 1.00 64.88 105 LYS A CA 1
ATOM 781 C C . LYS A 1 105 ? 1.869 10.125 13.003 1.00 64.88 105 LYS A C 1
ATOM 783 O O . LYS A 1 105 ? 2.305 10.710 13.985 1.00 64.88 105 LYS A O 1
ATOM 788 N N . ASN A 1 106 ? 2.637 9.370 12.218 1.00 61.69 106 ASN A N 1
ATOM 789 C CA . ASN A 1 106 ? 4.091 9.273 12.326 1.00 61.69 106 ASN A CA 1
ATOM 790 C C . ASN A 1 106 ? 4.685 9.178 10.919 1.00 61.69 106 ASN A C 1
ATOM 792 O O . ASN A 1 106 ? 4.170 8.426 10.087 1.00 61.69 106 ASN A O 1
ATOM 796 N N . VAL A 1 107 ? 5.771 9.913 10.684 1.00 57.22 107 VAL A N 1
ATOM 797 C CA . VAL A 1 107 ? 6.552 9.873 9.443 1.00 57.22 107 VAL A CA 1
ATOM 798 C C . VAL A 1 107 ? 7.905 9.249 9.757 1.00 57.22 107 VAL A C 1
ATOM 800 O O . VAL A 1 107 ? 8.594 9.713 10.664 1.00 57.22 107 VAL A O 1
ATOM 803 N N . TRP A 1 108 ? 8.284 8.193 9.037 1.00 55.31 108 TRP A N 1
ATOM 804 C CA . TRP A 1 108 ? 9.588 7.554 9.227 1.00 55.31 108 TRP A CA 1
ATOM 805 C C . TRP A 1 108 ? 10.669 8.289 8.405 1.00 55.31 108 TRP A C 1
ATOM 807 O O . TRP A 1 108 ? 10.573 8.270 7.177 1.00 55.31 108 TRP A O 1
ATOM 817 N N . PRO A 1 109 ? 11.685 8.940 9.015 1.00 51.03 109 PRO A N 1
ATOM 818 C CA . PRO A 1 109 ? 12.572 9.865 8.293 1.00 51.03 109 PRO A CA 1
ATOM 819 C C . PRO A 1 109 ? 13.637 9.203 7.401 1.00 51.03 109 PRO A C 1
ATOM 821 O O . PRO A 1 109 ? 14.202 9.868 6.534 1.00 51.03 109 PRO A O 1
ATOM 824 N N . SER A 1 110 ? 13.954 7.920 7.598 1.00 48.28 110 SER A N 1
ATOM 825 C CA . SER A 1 110 ? 15.011 7.237 6.840 1.00 48.28 110 SER A CA 1
ATOM 826 C C . SER A 1 110 ? 14.805 5.719 6.783 1.00 48.28 110 SER A C 1
ATOM 828 O O . SER A 1 110 ? 14.694 5.056 7.811 1.00 48.28 110 SER A O 1
ATOM 830 N N . ILE A 1 111 ? 14.768 5.159 5.568 1.00 49.25 111 ILE A N 1
ATOM 831 C CA . ILE A 1 111 ? 14.790 3.701 5.314 1.00 49.25 111 ILE A CA 1
ATOM 832 C C . ILE A 1 111 ? 16.065 3.271 4.565 1.00 49.25 111 ILE A C 1
ATOM 834 O O . ILE A 1 111 ? 16.150 2.155 4.067 1.00 49.25 111 ILE A O 1
ATOM 838 N N . TRP A 1 112 ? 17.071 4.144 4.469 1.00 47.41 112 TRP A N 1
ATOM 839 C CA . TRP A 1 112 ? 18.307 3.841 3.750 1.00 47.41 112 TRP A CA 1
ATOM 840 C C . TRP A 1 112 ? 19.419 3.496 4.737 1.00 47.41 112 TRP A C 1
ATOM 842 O O . TRP A 1 112 ? 19.841 4.338 5.528 1.00 47.41 112 TRP A O 1
ATOM 852 N N . TRP A 1 113 ? 19.890 2.251 4.674 1.00 44.88 113 TRP A N 1
ATOM 853 C CA . TRP A 1 113 ? 21.232 1.905 5.133 1.00 44.88 113 TRP A CA 1
ATOM 854 C C . TRP A 1 113 ? 22.238 2.609 4.221 1.00 44.88 113 TRP A C 1
ATOM 856 O O . TRP A 1 113 ? 22.083 2.597 3.000 1.00 44.88 113 TRP A O 1
ATOM 866 N N . SER A 1 114 ? 23.254 3.227 4.820 1.00 42.88 114 SER A N 1
ATOM 867 C CA . SER A 1 114 ? 24.402 3.764 4.094 1.00 42.88 114 SER A CA 1
ATOM 868 C C . SER A 1 114 ? 25.082 2.613 3.353 1.00 42.88 114 SER A C 1
ATOM 870 O O . SER A 1 114 ? 25.554 1.669 3.986 1.00 42.88 114 SER A O 1
ATOM 872 N N . SER A 1 115 ? 25.103 2.661 2.024 1.00 46.50 115 SER A N 1
ATOM 873 C CA . SER A 1 115 ? 25.968 1.790 1.229 1.00 46.50 115 SER A CA 1
ATOM 874 C C . SER A 1 115 ? 27.423 2.215 1.458 1.00 46.50 115 SER A C 1
ATOM 876 O O . SER A 1 115 ? 27.716 3.412 1.424 1.00 46.50 115 SER A O 1
ATOM 878 N N . TYR A 1 116 ? 28.290 1.242 1.751 1.00 44.56 116 TYR A N 1
ATOM 879 C CA . TYR A 1 116 ? 29.742 1.365 1.587 1.00 44.56 116 TYR A CA 1
ATOM 880 C C . TYR A 1 116 ? 30.101 1.382 0.100 1.00 44.56 116 TYR A C 1
ATOM 882 O O . TYR A 1 116 ? 29.359 0.732 -0.6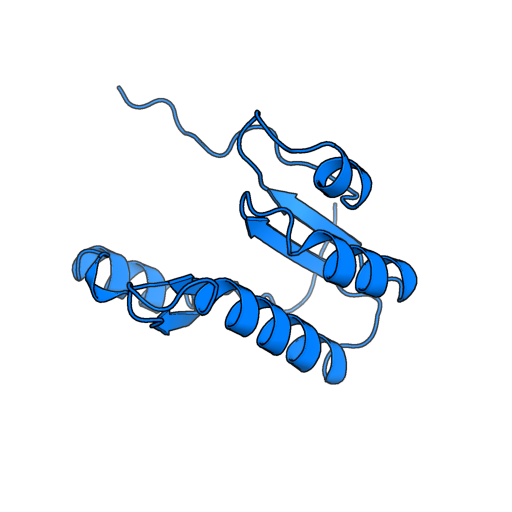76 1.00 44.56 116 TYR A O 1
#

Radius of gyration: 15.03 Å; Cα contacts (8 Å, |Δi|>4): 124; chains: 1; bounding box: 44×35×40 Å

Secondary structure (DSSP, 8-state):
----S----EEEE-GGGS-HHHHHHHHHTT-EEEE--TTSTTHHHHHHHHHHHHHHHHSPSS-EEEEE---GGGHHHHHHHHHTTPEEEEE--S---HHHHHH-SEEE----PPP-

pLDDT: mean 79.88, std 14.39, range [42.88, 92.94]